Protein AF-A0A2M9EH61-F1 (afdb_monomer_lite)

Sequence (72 aa):
MFALFLGFLAWLLWVYTSAFSKWFLLSSAVIALCGYWAYRVYTFNNKVWPELMAYWENEWLCLKCGHIYHHE

Foldseek 3Di:
DVVVVVVVVVVVVVCVVCCPPPVNVVVVVVVVVVVVVVVVVVCCVVPPVVVVVVQVVQWDAPPVVRDIDGDD

Radius of gyration: 25.75 Å; chains: 1; bounding box: 72×21×49 Å

pLDDT: mean 84.64, std 10.9, range [57.47, 97.88]

Structure (mmCIF, N/CA/C/O backbone):
data_AF-A0A2M9EH61-F1
#
_entry.id   AF-A0A2M9EH61-F1
#
loop_
_atom_site.group_PDB
_atom_site.id
_atom_site.type_symbol
_atom_site.label_atom_id
_atom_site.label_alt_id
_atom_site.label_comp_id
_atom_site.label_asym_id
_atom_site.label_entity_id
_atom_site.label_seq_id
_atom_site.pdbx_PDB_ins_code
_atom_site.Cartn_x
_atom_site.Cartn_y
_atom_site.Cartn_z
_atom_site.occupancy
_atom_site.B_iso_or_equiv
_atom_site.auth_seq_id
_atom_site.auth_comp_id
_atom_site.auth_asym_id
_atom_site.auth_atom_id
_atom_site.pdbx_PDB_model_num
ATOM 1 N N . MET A 1 1 ? 38.615 2.403 -11.035 1.00 60.59 1 MET A N 1
ATOM 2 C CA . MET A 1 1 ? 37.575 3.462 -11.036 1.00 60.59 1 MET A CA 1
ATOM 3 C C . MET A 1 1 ? 37.026 3.763 -12.429 1.00 60.59 1 MET A C 1
ATOM 5 O O . MET A 1 1 ? 35.817 3.718 -12.584 1.00 60.59 1 MET A O 1
ATOM 9 N N . PHE A 1 2 ? 37.862 3.990 -13.450 1.00 72.56 2 PHE A N 1
ATOM 10 C CA . PHE A 1 2 ? 37.404 4.329 -14.812 1.00 72.56 2 PHE A CA 1
ATOM 11 C C . PHE A 1 2 ? 36.486 3.270 -15.466 1.00 72.56 2 PHE A C 1
ATOM 13 O O . PHE A 1 2 ? 35.455 3.609 -16.033 1.00 72.56 2 PHE A O 1
ATOM 20 N N . ALA A 1 3 ? 36.788 1.978 -15.296 1.00 74.38 3 ALA A N 1
ATOM 21 C CA . ALA A 1 3 ? 35.958 0.892 -15.833 1.00 74.38 3 ALA A CA 1
ATOM 22 C C . ALA A 1 3 ? 34.557 0.800 -15.191 1.00 74.38 3 ALA A C 1
ATOM 24 O O . ALA A 1 3 ? 33.585 0.488 -15.871 1.00 74.38 3 ALA A O 1
ATOM 25 N N . LEU A 1 4 ? 34.438 1.121 -13.897 1.00 74.12 4 LEU A N 1
ATOM 26 C CA . LEU A 1 4 ? 33.148 1.143 -13.196 1.00 74.12 4 LEU A CA 1
ATOM 27 C C . LEU A 1 4 ? 32.276 2.308 -13.677 1.00 74.12 4 LEU A C 1
ATOM 29 O O . LEU A 1 4 ? 31.066 2.163 -13.814 1.00 74.12 4 LEU A O 1
ATOM 33 N N . PHE A 1 5 ? 32.904 3.442 -13.993 1.00 83.44 5 PHE A N 1
ATOM 34 C CA . PHE A 1 5 ? 32.225 4.606 -14.555 1.00 83.44 5 PHE A CA 1
ATOM 35 C C . PHE A 1 5 ? 31.699 4.336 -15.973 1.00 83.44 5 PHE A C 1
ATOM 37 O O . PHE A 1 5 ? 30.546 4.640 -16.272 1.00 83.44 5 PHE A O 1
ATOM 44 N N . LEU A 1 6 ? 32.501 3.687 -16.822 1.00 87.94 6 LEU A N 1
ATOM 45 C CA . LEU A 1 6 ? 32.065 3.265 -18.157 1.00 87.94 6 LEU A CA 1
ATOM 46 C C . LEU A 1 6 ? 30.951 2.211 -18.098 1.00 87.94 6 LEU A C 1
ATOM 48 O O . LEU A 1 6 ? 30.003 2.288 -18.875 1.00 87.94 6 LEU A O 1
ATOM 52 N N . GLY A 1 7 ? 31.022 1.273 -17.149 1.00 85.56 7 GLY A N 1
ATOM 53 C CA . GLY A 1 7 ? 29.956 0.296 -16.914 1.00 85.56 7 GLY A CA 1
ATOM 54 C C . GLY A 1 7 ? 28.640 0.952 -16.488 1.00 85.56 7 GLY A C 1
ATOM 55 O O . GLY A 1 7 ? 27.580 0.589 -16.991 1.00 85.56 7 GLY A O 1
ATOM 56 N N . PHE A 1 8 ? 28.703 1.967 -15.623 1.00 86.62 8 PHE A N 1
ATOM 57 C CA . PHE A 1 8 ? 27.527 2.723 -15.194 1.00 86.62 8 PHE A CA 1
ATOM 58 C C . PHE A 1 8 ? 26.906 3.540 -16.337 1.00 86.62 8 PHE A C 1
ATOM 60 O O . PHE A 1 8 ? 25.691 3.521 -16.517 1.00 86.62 8 PHE A O 1
ATOM 67 N N . LEU A 1 9 ? 27.728 4.192 -17.166 1.00 87.88 9 LEU A N 1
ATOM 68 C CA . LEU A 1 9 ? 27.257 4.910 -18.354 1.00 87.88 9 LEU A CA 1
ATOM 69 C C . LEU A 1 9 ? 26.633 3.974 -19.396 1.00 87.88 9 LEU A C 1
ATOM 71 O O . LEU A 1 9 ? 25.593 4.302 -19.961 1.00 87.88 9 LEU A O 1
ATOM 75 N N . ALA A 1 10 ? 27.227 2.801 -19.623 1.00 83.38 10 ALA A N 1
ATOM 76 C CA . ALA A 1 10 ? 26.677 1.792 -20.524 1.00 83.38 10 ALA A CA 1
ATOM 77 C C . ALA A 1 10 ? 25.333 1.245 -20.017 1.00 83.38 10 ALA A C 1
ATOM 79 O O . ALA A 1 10 ? 24.404 1.074 -20.805 1.00 83.38 10 ALA A O 1
ATOM 80 N N . TRP A 1 11 ? 25.200 1.035 -18.704 1.00 80.31 11 TRP A N 1
ATOM 81 C CA . TRP A 1 11 ? 23.937 0.641 -18.082 1.00 80.31 11 TRP A CA 1
ATOM 82 C C . TRP A 1 11 ? 22.871 1.734 -18.213 1.00 80.31 11 TRP A C 1
ATOM 84 O O . TRP A 1 11 ? 21.762 1.437 -18.641 1.00 80.31 11 TRP A O 1
ATOM 94 N N . LEU A 1 12 ? 23.205 3.001 -17.949 1.00 81.81 12 LEU A N 1
ATOM 95 C CA . LEU A 1 12 ? 22.283 4.129 -18.132 1.00 81.81 12 LEU A CA 1
ATOM 96 C C . LEU A 1 12 ? 21.840 4.298 -19.592 1.00 81.81 12 LEU A C 1
ATOM 98 O O . LEU A 1 12 ? 20.666 4.555 -19.842 1.00 81.81 12 LEU A O 1
ATOM 102 N N . LEU A 1 13 ? 22.747 4.119 -20.557 1.00 78.12 13 LEU A N 1
ATOM 103 C CA . LEU A 1 13 ? 22.432 4.151 -21.988 1.00 78.12 13 LEU A CA 1
ATOM 104 C C . LEU A 1 13 ? 21.532 2.983 -22.399 1.00 78.12 13 LEU A C 1
ATOM 106 O O . LEU A 1 13 ? 20.574 3.188 -23.137 1.00 78.12 13 LEU A O 1
ATOM 110 N N . TRP A 1 14 ? 21.799 1.774 -21.904 1.00 73.88 14 TRP A N 1
ATOM 111 C CA . TRP A 1 14 ? 20.949 0.609 -22.148 1.00 73.88 14 TRP A CA 1
ATOM 112 C C . TRP A 1 14 ? 19.567 0.770 -21.512 1.00 73.88 14 TRP A C 1
ATOM 114 O O . TRP A 1 14 ? 18.557 0.459 -22.139 1.00 73.88 14 TRP A O 1
ATOM 124 N N . VAL A 1 15 ? 19.494 1.322 -20.300 1.00 68.12 15 VAL A N 1
ATOM 125 C CA . VAL A 1 15 ? 18.231 1.695 -19.656 1.00 68.12 15 VAL A CA 1
ATOM 126 C C . VAL A 1 15 ? 17.517 2.767 -20.478 1.00 68.12 15 VAL A C 1
ATOM 128 O O . VAL A 1 15 ? 16.331 2.623 -20.716 1.00 68.12 15 VAL A O 1
ATOM 131 N N . TYR A 1 16 ? 18.204 3.784 -21.000 1.00 68.62 16 TYR A N 1
ATOM 132 C CA . TYR A 1 16 ? 17.596 4.823 -21.840 1.00 68.62 16 TYR A CA 1
ATOM 133 C C . TYR A 1 16 ? 17.048 4.277 -23.171 1.00 68.62 16 TYR A C 1
ATOM 135 O O . TYR A 1 16 ? 15.957 4.659 -23.591 1.00 68.62 16 TYR A O 1
ATOM 143 N N . THR A 1 17 ? 17.751 3.341 -23.819 1.00 65.81 17 THR A N 1
ATOM 144 C CA . THR A 1 17 ? 17.277 2.711 -25.064 1.00 65.81 17 THR A CA 1
ATOM 145 C C . THR A 1 17 ? 16.193 1.652 -24.833 1.00 65.81 17 THR A C 1
ATOM 147 O O . THR A 1 17 ? 15.351 1.443 -25.705 1.00 65.81 17 THR A O 1
ATOM 150 N N . SER A 1 18 ? 16.156 1.018 -23.656 1.00 62.19 18 SER A N 1
ATOM 151 C CA . SER A 1 18 ? 15.121 0.048 -23.254 1.00 62.19 18 SER A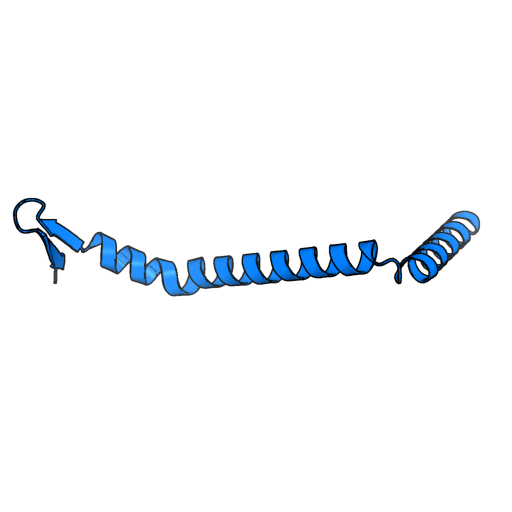 CA 1
ATOM 152 C C . SER A 1 18 ? 13.933 0.667 -22.499 1.00 62.19 18 SER A C 1
ATOM 154 O O . SER A 1 18 ? 12.879 0.027 -22.398 1.00 62.19 18 SER A O 1
ATOM 156 N N . ALA A 1 19 ? 14.057 1.922 -22.047 1.00 57.47 19 ALA A N 1
ATOM 157 C CA . ALA A 1 19 ? 13.043 2.692 -21.315 1.00 57.47 19 ALA A CA 1
ATOM 158 C C . ALA A 1 19 ? 11.768 2.958 -22.130 1.00 57.47 19 ALA A C 1
ATOM 160 O O . ALA A 1 19 ? 10.743 3.331 -21.565 1.00 57.47 19 ALA A O 1
ATOM 161 N N . PHE A 1 20 ? 11.796 2.705 -23.441 1.00 59.16 20 PHE A N 1
ATOM 162 C CA . PHE A 1 20 ? 10.625 2.756 -24.320 1.00 59.16 20 PHE A CA 1
ATOM 163 C C . PHE A 1 20 ? 10.142 1.375 -24.782 1.00 59.16 20 PHE A C 1
ATOM 165 O O . PHE A 1 20 ? 9.349 1.265 -25.718 1.00 59.16 20 PHE A O 1
ATOM 172 N N . SER A 1 21 ? 10.573 0.292 -24.133 1.00 73.75 21 SER A N 1
ATOM 173 C CA . SER A 1 21 ? 9.918 -0.997 -24.333 1.00 73.75 21 SER A CA 1
ATOM 174 C C . SER A 1 21 ? 8.544 -0.984 -23.654 1.00 73.75 21 SER A C 1
ATOM 176 O O . SER A 1 21 ? 8.388 -0.526 -22.520 1.00 73.75 21 SER A O 1
ATOM 178 N N . LYS A 1 22 ? 7.524 -1.515 -24.340 1.00 75.81 22 LYS A N 1
ATOM 179 C CA . LYS A 1 22 ? 6.149 -1.608 -23.809 1.00 75.81 22 LYS A CA 1
ATOM 180 C C . LYS A 1 22 ? 6.106 -2.293 -22.433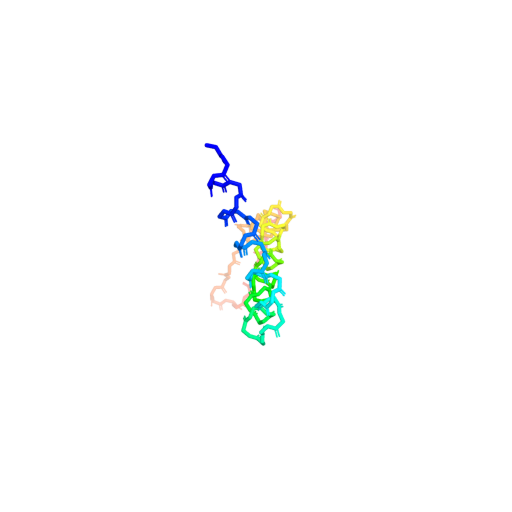 1.00 75.81 22 LYS A C 1
ATOM 182 O O . LYS A 1 22 ? 5.290 -1.935 -21.593 1.00 75.81 22 LYS A O 1
ATOM 187 N N . TRP A 1 23 ? 7.026 -3.229 -22.192 1.00 80.81 23 TRP A N 1
ATOM 188 C CA . TRP A 1 23 ? 7.168 -3.951 -20.928 1.00 80.81 23 TRP A CA 1
ATOM 189 C C . TRP A 1 23 ? 7.713 -3.095 -19.784 1.00 80.81 23 TRP A C 1
ATOM 191 O O . TRP A 1 23 ? 7.253 -3.246 -18.653 1.00 80.81 23 TRP A O 1
ATOM 201 N N . PHE A 1 24 ? 8.639 -2.173 -20.057 1.00 82.19 24 PHE A N 1
ATOM 202 C CA . PHE A 1 24 ? 9.142 -1.243 -19.046 1.00 82.19 24 PHE A CA 1
ATOM 203 C C . PHE A 1 24 ? 8.045 -0.270 -18.593 1.00 82.19 24 PHE A C 1
ATOM 205 O O . PHE A 1 24 ? 7.832 -0.102 -17.394 1.00 82.19 24 PHE A O 1
ATOM 212 N N . LEU A 1 25 ? 7.293 0.296 -19.544 1.00 82.00 25 LEU A N 1
ATOM 213 C CA . LEU A 1 25 ? 6.155 1.179 -19.257 1.00 82.00 25 LEU A CA 1
ATOM 214 C C . LEU A 1 25 ? 5.033 0.455 -18.503 1.00 82.00 25 LEU A C 1
ATOM 216 O O . LEU A 1 25 ? 4.454 1.006 -17.571 1.00 82.00 25 LEU A O 1
ATOM 220 N N . LEU A 1 26 ? 4.739 -0.792 -18.878 1.00 87.75 26 LEU A N 1
ATOM 221 C CA . LEU A 1 26 ? 3.748 -1.599 -18.171 1.00 87.75 26 LEU A CA 1
ATOM 222 C C . LEU A 1 26 ? 4.194 -1.883 -16.732 1.00 87.75 26 LEU A C 1
ATOM 224 O O . LEU A 1 26 ? 3.413 -1.717 -15.800 1.00 87.75 26 LEU A O 1
ATOM 228 N N . SER A 1 27 ? 5.455 -2.274 -16.544 1.00 87.69 27 SER A N 1
ATOM 229 C CA . SER A 1 27 ? 5.989 -2.605 -15.220 1.00 87.69 27 SER A CA 1
ATOM 230 C C . SER A 1 27 ? 5.999 -1.389 -14.294 1.00 87.69 27 SER A C 1
ATOM 232 O O . SER A 1 27 ? 5.590 -1.494 -13.139 1.00 87.69 27 SER A O 1
ATOM 234 N N . SER A 1 28 ? 6.402 -0.216 -14.791 1.00 87.69 28 SER A N 1
ATOM 235 C CA . SER A 1 28 ? 6.381 1.019 -14.002 1.00 87.69 28 SER A CA 1
ATOM 236 C C . SER A 1 28 ? 4.957 1.467 -13.660 1.00 87.69 28 SER A C 1
ATOM 238 O O . SER A 1 28 ? 4.709 1.864 -12.522 1.00 87.69 28 SER A O 1
ATOM 240 N N . ALA A 1 29 ? 4.003 1.325 -14.586 1.00 90.81 29 ALA A N 1
ATOM 241 C CA . ALA A 1 29 ? 2.592 1.600 -14.325 1.00 90.81 29 ALA A CA 1
ATOM 242 C C . ALA A 1 29 ? 2.012 0.676 -13.239 1.00 90.81 29 ALA A C 1
ATOM 244 O O . ALA A 1 29 ? 1.313 1.146 -12.341 1.00 90.81 29 ALA A O 1
ATOM 245 N N . VAL A 1 30 ? 2.342 -0.619 -13.274 1.00 95.81 30 VAL A N 1
ATOM 246 C CA . VAL A 1 30 ? 1.923 -1.583 -12.242 1.00 95.81 30 VAL A CA 1
ATOM 247 C C . VAL A 1 30 ? 2.511 -1.213 -10.881 1.00 95.81 30 VAL A C 1
ATOM 249 O O . VAL A 1 30 ? 1.774 -1.152 -9.901 1.00 95.81 30 VAL A O 1
ATOM 252 N N . ILE A 1 31 ? 3.806 -0.893 -10.812 1.00 95.75 31 ILE A N 1
ATOM 253 C CA . ILE A 1 31 ? 4.454 -0.477 -9.559 1.00 95.75 31 ILE A CA 1
ATOM 254 C C . ILE A 1 31 ? 3.793 0.789 -8.996 1.00 95.75 31 ILE A C 1
ATOM 256 O O . ILE A 1 31 ? 3.511 0.851 -7.799 1.00 95.75 31 ILE A O 1
ATOM 260 N N . ALA A 1 32 ? 3.494 1.776 -9.846 1.00 94.25 32 ALA A N 1
ATOM 261 C CA . ALA A 1 32 ? 2.816 3.001 -9.431 1.00 94.25 32 ALA A CA 1
ATOM 262 C C . ALA A 1 32 ? 1.404 2.727 -8.884 1.00 94.25 32 ALA A C 1
ATOM 264 O O . ALA A 1 32 ? 1.036 3.265 -7.838 1.00 94.25 32 ALA A O 1
ATOM 265 N N . LEU A 1 33 ? 0.632 1.853 -9.540 1.00 96.94 33 LEU A N 1
ATOM 266 C CA . LEU A 1 33 ? -0.693 1.436 -9.073 1.00 96.94 33 LEU A CA 1
ATOM 267 C C . LEU A 1 33 ? -0.622 0.710 -7.727 1.00 96.94 33 LEU A C 1
ATOM 269 O O . LEU A 1 33 ? -1.391 1.030 -6.819 1.00 96.94 33 LEU A O 1
ATOM 273 N N . CYS A 1 34 ? 0.321 -0.218 -7.564 1.00 97.31 34 CYS A N 1
ATOM 274 C CA . CYS A 1 34 ? 0.534 -0.918 -6.299 1.00 97.31 34 CYS A CA 1
ATOM 275 C C . CYS A 1 34 ? 0.926 0.051 -5.176 1.00 97.31 34 CYS A C 1
ATOM 277 O O . CYS A 1 34 ? 0.367 -0.026 -4.084 1.00 97.31 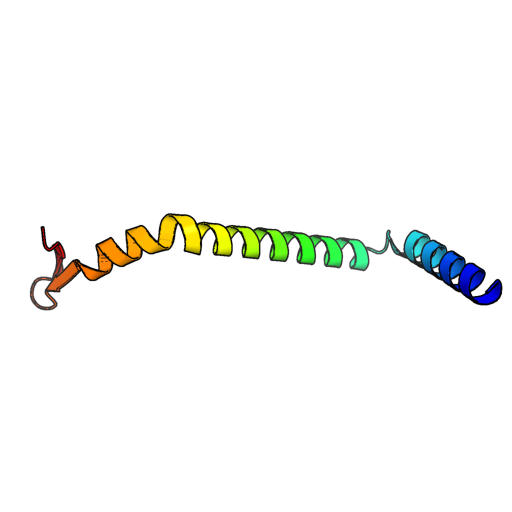34 CYS A O 1
ATOM 279 N N . GLY A 1 35 ? 1.835 0.993 -5.446 1.00 97.12 35 GLY A N 1
ATOM 280 C CA . GLY A 1 35 ? 2.238 2.019 -4.484 1.00 97.12 35 GLY A CA 1
ATOM 281 C C . GLY A 1 35 ? 1.075 2.923 -4.071 1.00 97.12 35 GLY A C 1
ATOM 282 O O . GLY A 1 35 ? 0.871 3.165 -2.881 1.00 97.12 35 GLY A O 1
ATOM 283 N N . TYR A 1 36 ? 0.257 3.363 -5.033 1.00 97.12 36 TYR A N 1
ATOM 284 C CA . TYR A 1 36 ? -0.953 4.137 -4.756 1.00 97.12 36 TYR A CA 1
ATOM 285 C C . TYR A 1 36 ? -1.946 3.354 -3.892 1.00 97.12 36 TYR A C 1
ATOM 287 O O . TYR A 1 36 ? -2.483 3.888 -2.919 1.00 97.12 36 TYR A O 1
ATOM 295 N N . TRP A 1 37 ? -2.174 2.080 -4.210 1.00 97.88 37 TRP A N 1
ATOM 296 C CA . TRP A 1 37 ? -3.101 1.242 -3.457 1.00 97.88 37 TRP A CA 1
ATOM 297 C C . TRP A 1 37 ? -2.612 0.990 -2.028 1.00 97.88 37 TRP A C 1
ATOM 299 O O . TRP A 1 37 ? -3.370 1.191 -1.079 1.00 97.88 37 TRP A O 1
ATOM 309 N N . ALA A 1 38 ? -1.328 0.668 -1.854 1.00 97.69 38 ALA A N 1
ATOM 310 C CA . ALA A 1 38 ? -0.708 0.525 -0.540 1.00 97.69 38 ALA A CA 1
ATOM 311 C C . ALA A 1 38 ? -0.838 1.810 0.295 1.00 97.69 38 ALA A C 1
ATOM 313 O O . ALA A 1 38 ? -1.216 1.752 1.464 1.00 97.69 38 ALA A O 1
ATOM 314 N N . TYR A 1 39 ? -0.614 2.979 -0.312 1.00 97.50 39 TYR A N 1
ATOM 315 C CA . TYR A 1 39 ? -0.809 4.271 0.348 1.00 97.50 39 TYR A CA 1
ATOM 316 C C . TYR A 1 39 ? -2.264 4.498 0.788 1.00 97.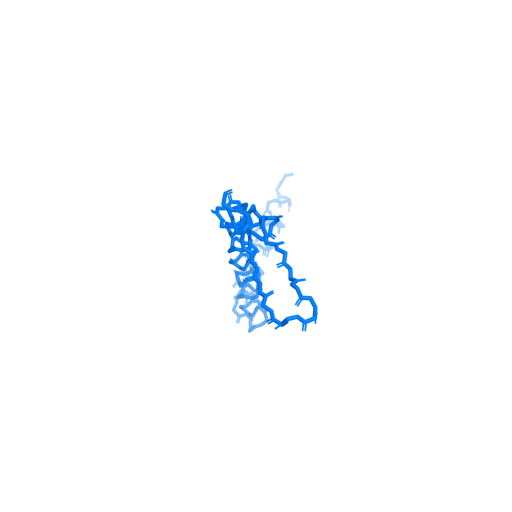50 39 TYR A C 1
ATOM 318 O O . TYR A 1 39 ? -2.512 4.973 1.902 1.00 97.50 39 TYR A O 1
ATOM 326 N N . ARG A 1 40 ? -3.241 4.145 -0.057 1.00 97.75 40 ARG A N 1
ATOM 327 C CA . ARG A 1 40 ? -4.671 4.260 0.270 1.00 97.75 40 ARG A CA 1
ATOM 328 C C . ARG A 1 40 ? -5.055 3.358 1.438 1.00 97.75 40 ARG A C 1
ATOM 330 O O . ARG A 1 40 ? -5.715 3.841 2.354 1.00 97.75 40 ARG A O 1
ATOM 337 N N . VAL A 1 41 ? -4.611 2.102 1.428 1.00 97.50 41 VAL A N 1
ATOM 338 C CA . VAL A 1 41 ? -4.843 1.146 2.523 1.00 97.50 41 VAL A CA 1
ATOM 339 C C . VAL A 1 41 ? -4.192 1.638 3.812 1.00 97.50 41 VAL A C 1
ATOM 341 O O . VAL A 1 41 ? -4.858 1.714 4.839 1.00 97.50 41 VAL A O 1
ATOM 344 N N . TYR A 1 42 ? -2.927 2.057 3.756 1.00 97.88 42 TYR A N 1
ATOM 345 C CA . TYR A 1 42 ? -2.230 2.624 4.910 1.00 97.88 42 TYR A CA 1
ATOM 346 C C . TYR A 1 42 ? -2.977 3.832 5.487 1.00 97.88 42 TYR A C 1
ATOM 348 O O . TYR A 1 42 ? -3.173 3.938 6.695 1.00 97.88 42 TYR A O 1
ATOM 356 N N . THR A 1 43 ? -3.435 4.744 4.630 1.00 97.62 43 THR A N 1
ATOM 357 C CA . THR A 1 43 ? -4.171 5.935 5.069 1.00 97.62 43 THR A CA 1
ATOM 358 C C . THR A 1 43 ? -5.523 5.569 5.681 1.00 97.62 43 THR A C 1
ATOM 360 O O . THR A 1 43 ? -5.881 6.120 6.719 1.00 97.62 43 THR A O 1
ATOM 363 N N . PHE A 1 44 ? -6.257 4.629 5.081 1.00 97.19 44 PHE A N 1
ATOM 364 C CA . PHE A 1 44 ? -7.528 4.137 5.611 1.00 97.19 44 PHE A CA 1
ATOM 365 C C . PHE A 1 44 ? -7.348 3.482 6.985 1.00 97.19 44 PHE A C 1
ATOM 367 O O . PHE A 1 44 ? -8.037 3.859 7.931 1.00 97.19 44 PHE A O 1
ATOM 374 N N . ASN A 1 45 ? -6.367 2.588 7.125 1.00 97.00 45 ASN A N 1
ATOM 375 C CA . ASN A 1 45 ? -6.102 1.876 8.376 1.00 97.00 45 ASN A CA 1
ATOM 376 C C . ASN A 1 45 ? -5.703 2.805 9.527 1.00 97.00 45 ASN A C 1
ATOM 378 O O . ASN A 1 45 ? -5.976 2.494 10.679 1.00 97.00 45 ASN A O 1
ATOM 382 N N . ASN A 1 46 ? -5.072 3.942 9.228 1.00 96.19 46 ASN A N 1
ATOM 383 C CA . ASN A 1 46 ? -4.652 4.888 10.260 1.00 96.19 46 ASN A CA 1
ATOM 384 C C . ASN A 1 46 ? -5.703 5.949 10.594 1.00 96.19 46 ASN A C 1
ATOM 386 O O . ASN A 1 46 ? -5.718 6.445 11.714 1.00 96.19 46 ASN A O 1
ATOM 390 N N . LYS A 1 47 ? -6.534 6.356 9.626 1.00 96.44 47 LYS A N 1
ATOM 391 C CA . LYS A 1 47 ? -7.442 7.503 9.800 1.00 96.44 47 LYS A CA 1
ATOM 392 C C . LYS A 1 47 ? -8.908 7.130 9.949 1.00 96.44 47 LYS A C 1
ATOM 394 O O . LYS A 1 47 ? -9.649 7.905 10.528 1.00 96.44 47 LYS A O 1
ATOM 399 N N . VAL A 1 48 ? -9.326 6.011 9.367 1.00 95.81 48 VAL A N 1
ATOM 400 C CA . VAL A 1 48 ? -10.745 5.662 9.209 1.00 95.81 48 VAL A CA 1
ATOM 401 C C . VAL A 1 48 ? -11.064 4.382 9.972 1.00 95.81 48 VAL A C 1
ATOM 403 O O . VAL A 1 48 ? -12.015 4.339 10.743 1.00 95.81 48 VAL A O 1
ATOM 406 N N . TRP A 1 49 ? -10.226 3.357 9.815 1.00 95.50 49 TRP A N 1
ATOM 407 C CA . TRP A 1 49 ? -10.419 2.069 10.475 1.00 95.50 49 TRP A CA 1
ATOM 408 C C . TRP A 1 49 ? -10.567 2.138 12.005 1.00 95.50 49 TRP A C 1
ATOM 410 O O . TRP A 1 49 ? -11.454 1.457 12.504 1.00 95.50 49 TRP A O 1
ATOM 420 N N . PRO A 1 50 ? -9.789 2.936 12.769 1.00 94.75 50 PRO A N 1
ATOM 421 C CA . PRO A 1 50 ? -9.886 2.916 14.231 1.00 94.75 50 PRO A CA 1
ATOM 422 C C . PRO A 1 50 ? -11.261 3.349 14.754 1.00 94.75 50 PRO A C 1
ATOM 424 O O . PRO A 1 50 ? -11.775 2.754 15.694 1.00 94.75 50 PRO A O 1
ATOM 427 N N . GLU A 1 51 ? -11.866 4.357 14.123 1.00 91.88 51 GLU A N 1
ATOM 428 C CA . GLU A 1 51 ? -13.190 4.857 14.500 1.00 91.88 51 GLU A CA 1
ATOM 429 C C . GLU A 1 51 ? -14.292 3.859 14.124 1.00 91.88 51 GLU A C 1
ATOM 431 O O . GLU A 1 51 ? -15.139 3.540 14.954 1.00 91.88 51 GLU A O 1
ATOM 436 N N . LEU A 1 52 ? -14.238 3.296 12.910 1.00 91.81 52 LEU A N 1
ATOM 437 C CA . LEU A 1 52 ? -15.170 2.243 12.490 1.00 91.81 52 LEU A CA 1
ATOM 438 C C . LEU A 1 52 ? -15.064 0.990 13.358 1.00 91.81 52 LEU A C 1
ATOM 440 O O . LEU A 1 52 ? -16.085 0.413 13.713 1.00 91.81 52 LEU A O 1
ATOM 444 N N . MET A 1 53 ? -13.845 0.581 13.711 1.00 91.69 53 MET A N 1
ATOM 445 C CA . MET A 1 53 ? -13.617 -0.570 14.577 1.00 91.69 53 MET A CA 1
ATOM 446 C C . MET A 1 53 ? -14.225 -0.329 15.958 1.00 91.69 53 MET A C 1
ATOM 448 O O . MET A 1 53 ? -14.963 -1.177 16.442 1.00 91.69 53 MET A O 1
ATOM 452 N N . ALA A 1 54 ? -13.982 0.838 16.561 1.00 89.12 54 ALA A N 1
ATOM 453 C CA . ALA A 1 54 ? -14.575 1.186 17.849 1.00 89.12 54 ALA A CA 1
ATOM 454 C C . ALA A 1 54 ? -16.111 1.225 17.781 1.00 89.12 54 ALA A C 1
ATOM 456 O O . ALA A 1 54 ? -16.784 0.767 18.699 1.00 89.12 54 ALA A O 1
ATOM 457 N N . TYR A 1 55 ? -16.681 1.739 16.692 1.00 88.56 55 TYR A N 1
ATOM 458 C CA . TYR A 1 55 ? -18.128 1.740 16.481 1.00 88.56 55 TYR A CA 1
ATOM 459 C C . TYR A 1 55 ? -18.695 0.313 16.388 1.00 88.56 55 TYR A C 1
ATOM 461 O O . TYR A 1 55 ? -19.646 -0.012 17.095 1.00 88.56 55 TYR A O 1
ATOM 469 N N . TRP A 1 56 ? -18.061 -0.566 15.607 1.00 87.44 56 TRP A N 1
ATOM 470 C CA . TRP A 1 56 ? -18.472 -1.966 15.463 1.00 87.44 56 TRP A CA 1
ATOM 471 C C . TRP A 1 56 ? -18.234 -2.813 16.715 1.00 87.44 56 TRP A C 1
ATOM 473 O O . TRP A 1 56 ? -18.996 -3.736 16.978 1.00 87.44 56 TRP A O 1
ATOM 483 N N . GLU A 1 57 ? -17.211 -2.523 17.516 1.00 87.00 57 GLU A N 1
ATOM 484 C CA . GLU A 1 57 ? -17.001 -3.203 18.803 1.00 87.00 57 GLU A CA 1
ATOM 485 C C . GLU A 1 57 ? -18.113 -2.894 19.813 1.00 87.00 57 GLU A C 1
ATOM 487 O O . GLU A 1 57 ? -18.406 -3.720 20.677 1.00 87.00 57 GLU A O 1
ATOM 492 N N . ASN A 1 58 ? -18.763 -1.737 19.678 1.00 84.69 58 ASN A N 1
ATOM 493 C CA . ASN A 1 58 ? -19.927 -1.358 20.478 1.00 84.69 58 ASN A CA 1
ATOM 494 C C . ASN A 1 58 ? -21.258 -1.816 19.853 1.00 84.69 58 ASN A C 1
ATOM 496 O O . ASN A 1 58 ? -22.329 -1.540 20.402 1.00 84.69 58 ASN A O 1
ATOM 500 N N . GLU A 1 59 ? -21.211 -2.524 18.722 1.00 85.56 59 GLU A N 1
ATOM 501 C CA . GLU A 1 59 ? -22.370 -3.158 18.107 1.00 85.56 59 GLU A CA 1
ATOM 502 C C . GLU A 1 59 ? -22.549 -4.593 18.593 1.00 85.56 59 GLU A C 1
ATOM 504 O O . GLU A 1 59 ? -21.607 -5.381 18.675 1.00 85.56 59 GLU A O 1
ATOM 509 N N . TRP A 1 60 ? -23.799 -4.987 18.821 1.00 83.31 60 TRP A N 1
ATOM 510 C CA . TRP A 1 60 ? -24.157 -6.393 18.942 1.00 83.31 60 TRP A CA 1
ATOM 511 C C . TRP A 1 60 ? -25.308 -6.740 17.999 1.00 83.31 60 TRP A C 1
ATOM 513 O O . TRP A 1 60 ? -26.315 -6.036 17.894 1.00 83.31 60 TRP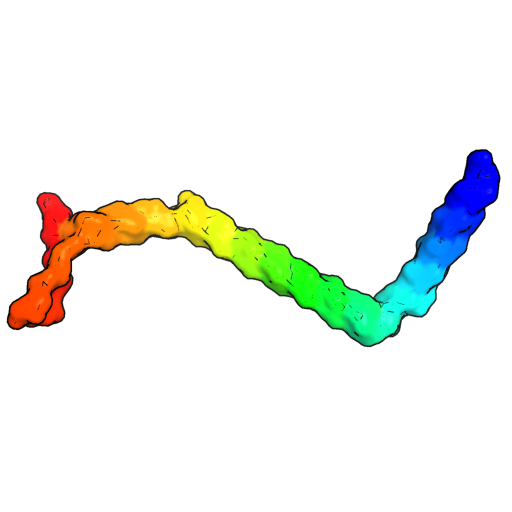 A O 1
ATOM 523 N N . LEU A 1 61 ? -25.156 -7.859 17.288 1.00 83.69 61 LEU A N 1
ATOM 524 C CA . LEU A 1 61 ? -26.175 -8.387 16.388 1.00 83.69 61 LEU A CA 1
ATOM 525 C C . LEU A 1 61 ? -27.098 -9.334 17.161 1.00 83.69 61 LEU A C 1
ATOM 527 O O . LEU A 1 61 ? -26.687 -10.420 17.578 1.00 83.69 61 LEU A O 1
ATOM 531 N N . CYS A 1 62 ? -28.379 -8.983 17.291 1.00 79.69 62 CYS A N 1
ATOM 532 C CA . CYS A 1 62 ? -29.372 -9.946 17.755 1.00 79.69 62 CYS A CA 1
ATOM 533 C C . CYS A 1 62 ? -29.680 -10.942 16.630 1.00 79.69 62 CYS A C 1
ATOM 535 O O . CYS A 1 62 ? -30.522 -10.673 15.773 1.00 79.69 62 CYS A O 1
ATOM 537 N N . LEU A 1 63 ? -29.075 -12.133 16.661 1.00 81.88 63 LEU A N 1
ATOM 538 C CA . LEU A 1 63 ? -29.321 -13.188 15.661 1.00 81.88 63 LEU A CA 1
ATOM 539 C C . LEU A 1 63 ? -30.794 -13.623 15.572 1.00 81.88 63 LEU A C 1
ATOM 541 O O . LEU A 1 63 ? -31.251 -14.048 14.517 1.00 81.88 63 LEU A O 1
ATOM 545 N N . LYS A 1 64 ? -31.551 -13.501 16.669 1.00 81.75 64 LYS A N 1
ATOM 546 C CA . LYS A 1 64 ? -32.986 -13.826 16.708 1.00 81.75 64 LYS A CA 1
ATOM 547 C C . LYS A 1 64 ? -33.861 -12.725 16.100 1.00 81.75 64 LYS A C 1
ATOM 549 O O . LYS A 1 64 ? -34.925 -13.018 15.568 1.00 81.75 64 LYS A O 1
ATOM 554 N N . CYS A 1 65 ? -33.428 -11.473 16.223 1.00 82.81 65 CYS A N 1
ATOM 555 C CA . CYS A 1 65 ? -34.185 -10.292 15.826 1.00 82.81 65 CYS A CA 1
ATOM 556 C C . CYS A 1 65 ? -33.804 -9.813 14.416 1.00 82.81 65 CYS A C 1
ATOM 558 O O . CYS A 1 65 ? -34.587 -9.122 13.781 1.00 82.81 65 CYS A O 1
ATOM 560 N N . GLY A 1 66 ? -32.597 -10.145 13.942 1.00 83.19 66 GLY A N 1
ATOM 561 C CA . GLY A 1 66 ? -32.047 -9.639 12.683 1.00 83.19 66 GLY A CA 1
ATOM 562 C C . GLY A 1 66 ? -31.666 -8.155 12.722 1.00 83.19 66 GLY A C 1
ATOM 563 O O . GLY A 1 66 ? -31.492 -7.551 11.669 1.00 83.19 66 GLY A O 1
ATOM 564 N N . HIS A 1 67 ? -31.542 -7.566 13.916 1.00 84.12 67 HIS A N 1
ATOM 565 C CA . HIS A 1 67 ? -31.220 -6.153 14.117 1.00 84.12 67 HIS A CA 1
ATOM 566 C C . HIS A 1 67 ? -29.864 -5.991 14.812 1.00 84.12 67 HIS A C 1
ATOM 568 O O . HIS A 1 67 ? -29.511 -6.786 15.690 1.00 84.12 67 HIS A O 1
ATOM 574 N N . ILE A 1 68 ? -29.123 -4.961 14.400 1.00 81.12 68 ILE A N 1
ATOM 575 C CA . ILE A 1 68 ? -27.880 -4.507 15.030 1.00 81.12 68 ILE A CA 1
ATOM 576 C C . ILE A 1 68 ? -28.245 -3.411 16.029 1.00 81.12 68 ILE A C 1
ATOM 578 O O . ILE A 1 68 ? -29.019 -2.511 15.701 1.00 81.12 68 ILE A O 1
ATO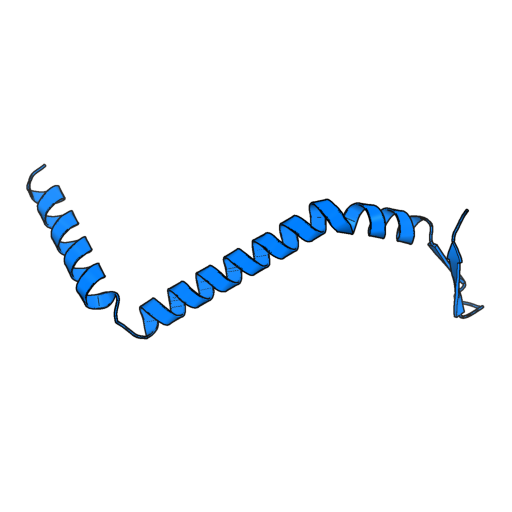M 582 N N . TYR A 1 69 ? -27.707 -3.506 17.237 1.00 79.25 69 TYR A N 1
ATOM 583 C CA . TYR A 1 69 ? -27.926 -2.551 18.316 1.00 79.25 69 TYR A CA 1
ATOM 584 C C . TYR A 1 69 ? -26.589 -1.938 18.731 1.00 79.25 69 TYR A C 1
ATOM 586 O O . TYR A 1 69 ? -25.594 -2.656 18.814 1.00 79.25 69 TYR A O 1
ATOM 594 N N . HIS A 1 70 ? -26.582 -0.638 19.024 1.00 77.62 70 HIS A N 1
ATOM 595 C CA . HIS A 1 70 ? -25.417 0.059 19.573 1.00 77.62 70 HIS A CA 1
ATOM 596 C C . HIS A 1 70 ? -25.554 0.181 21.086 1.00 77.62 70 HIS A C 1
ATOM 598 O O . HIS A 1 70 ? -26.625 0.531 21.583 1.00 77.62 70 HIS A O 1
ATOM 604 N N . HIS A 1 71 ? -24.475 -0.098 21.810 1.00 64.81 71 HIS A N 1
ATOM 605 C CA . HIS A 1 71 ? -24.346 0.346 23.190 1.00 64.81 71 HIS A CA 1
ATOM 606 C C . HIS A 1 71 ? -24.052 1.854 23.191 1.00 64.81 71 HIS A C 1
ATOM 608 O O . HIS A 1 71 ? -22.980 2.269 22.756 1.00 64.81 71 HIS A O 1
ATOM 614 N N . GLU A 1 72 ? -25.033 2.654 23.614 1.00 61.81 72 GLU A N 1
ATOM 615 C CA . GLU A 1 72 ? -24.872 4.087 23.927 1.00 61.81 72 GLU A CA 1
ATOM 616 C C . GLU A 1 72 ? -24.116 4.308 25.245 1.00 61.81 72 GLU A C 1
ATOM 618 O O . GLU A 1 72 ? -24.314 3.506 26.192 1.00 61.81 72 GLU A O 1
#

Secondary structure (DSSP, 8-state):
-HHHHHHHHHHHHHHHHHTTSHHHHHHHHHHHHHHHHHHHHHHHHHHTHHHHHHHHHTEEEETTTTEEEE--